Protein AF-A0A2G9P5A1-F1 (afdb_monomer_lite)

Structure (mmCIF, N/CA/C/O backbone):
data_AF-A0A2G9P5A1-F1
#
_entry.id   AF-A0A2G9P5A1-F1
#
loop_
_atom_site.group_PDB
_atom_site.id
_atom_site.type_symbol
_atom_site.label_atom_id
_atom_site.label_alt_id
_atom_site.label_comp_id
_atom_site.label_asym_id
_atom_site.label_entity_id
_atom_site.label_seq_id
_atom_site.pdbx_PDB_ins_code
_atom_site.Cartn_x
_atom_site.Cartn_y
_atom_site.Cartn_z
_atom_site.occupancy
_atom_site.B_iso_or_equiv
_atom_site.auth_seq_id
_atom_site.auth_comp_id
_atom_site.auth_asym_id
_atom_site.auth_atom_id
_atom_site.pdbx_PDB_model_num
ATOM 1 N N . MET A 1 1 ? -18.202 -6.412 -14.713 1.00 54.56 1 MET A N 1
ATOM 2 C CA . MET A 1 1 ? -17.548 -5.647 -15.801 1.00 54.56 1 MET A CA 1
ATOM 3 C C . MET A 1 1 ? -17.941 -4.162 -15.849 1.00 54.56 1 MET A C 1
ATOM 5 O O . MET A 1 1 ? -17.497 -3.482 -16.756 1.00 54.56 1 MET A O 1
ATOM 9 N N . GLN A 1 2 ? -18.690 -3.626 -14.871 1.00 69.69 2 GLN A N 1
ATOM 10 C CA . GLN A 1 2 ? -19.107 -2.212 -14.861 1.00 69.69 2 GLN A CA 1
ATOM 11 C C . GLN A 1 2 ? -18.049 -1.260 -14.257 1.00 69.69 2 GLN A C 1
ATOM 13 O O . GLN A 1 2 ? -17.959 -0.103 -14.643 1.00 69.69 2 GLN A O 1
ATOM 18 N N . ILE A 1 3 ? -17.197 -1.748 -13.346 1.00 73.81 3 ILE A N 1
ATOM 19 C CA . ILE A 1 3 ? -16.161 -0.932 -12.681 1.00 73.81 3 ILE A CA 1
ATOM 20 C C . ILE A 1 3 ? -15.109 -0.431 -13.683 1.00 73.81 3 ILE A C 1
ATOM 22 O O . ILE A 1 3 ? -14.813 0.760 -13.722 1.00 73.81 3 ILE A O 1
ATOM 26 N N . THR A 1 4 ? -14.577 -1.332 -14.513 1.00 76.12 4 THR A N 1
ATOM 27 C CA . THR A 1 4 ? -13.507 -1.049 -15.487 1.00 76.12 4 THR A CA 1
ATOM 28 C C . THR A 1 4 ? -13.993 -0.302 -16.727 1.00 76.12 4 THR A C 1
ATOM 30 O O . THR A 1 4 ? -13.178 0.230 -17.466 1.00 76.12 4 THR A O 1
ATOM 33 N N . SER A 1 5 ? -15.305 -0.272 -16.979 1.00 73.12 5 SER A N 1
ATOM 34 C CA . SER A 1 5 ? -15.892 0.573 -18.026 1.00 73.12 5 SER A CA 1
ATOM 35 C C . SER A 1 5 ? -16.139 2.006 -17.551 1.00 73.12 5 SER A C 1
ATOM 37 O O . SER A 1 5 ? -16.222 2.904 -18.378 1.00 73.12 5 SER A O 1
ATOM 39 N N . LEU A 1 6 ? -16.288 2.212 -16.237 1.00 74.12 6 LEU A N 1
ATOM 40 C CA . LEU A 1 6 ? -16.550 3.521 -15.632 1.00 74.12 6 LEU A CA 1
ATOM 41 C C . LEU A 1 6 ? -15.270 4.257 -15.225 1.00 74.12 6 LEU A C 1
ATOM 43 O O . LEU A 1 6 ? -15.263 5.481 -15.210 1.00 74.12 6 LEU A O 1
ATOM 47 N N . HIS A 1 7 ? -14.200 3.525 -14.906 1.00 78.00 7 HIS A N 1
ATOM 48 C CA . HIS A 1 7 ? -12.949 4.102 -14.420 1.00 78.00 7 HIS A CA 1
ATOM 49 C C . HIS A 1 7 ? -11.766 3.565 -15.221 1.00 78.00 7 HIS A C 1
ATOM 51 O O . HIS A 1 7 ? -11.616 2.352 -15.394 1.00 78.00 7 HIS A O 1
ATOM 57 N N . SER A 1 8 ? -10.885 4.467 -15.657 1.00 87.81 8 SER A N 1
ATOM 58 C CA . SER A 1 8 ? -9.611 4.094 -16.273 1.00 87.81 8 SER A CA 1
ATOM 59 C C . SER A 1 8 ? -8.616 3.691 -15.181 1.00 87.81 8 SER A C 1
ATOM 61 O O . SER A 1 8 ? -7.937 4.550 -14.614 1.00 87.81 8 SER A O 1
ATOM 63 N N . LEU A 1 9 ? -8.559 2.390 -14.880 1.00 93.19 9 LEU A N 1
ATOM 64 C CA . LEU A 1 9 ? -7.693 1.801 -13.855 1.00 93.19 9 LEU A CA 1
ATOM 65 C C . LEU A 1 9 ? -6.502 1.067 -14.480 1.00 93.19 9 LEU A C 1
ATOM 67 O O . LEU A 1 9 ? -6.679 0.268 -15.399 1.00 93.19 9 LEU A O 1
ATOM 71 N N . ASN A 1 10 ? -5.319 1.252 -13.897 1.00 94.06 10 ASN A N 1
ATOM 72 C CA . ASN A 1 10 ? -4.123 0.470 -14.197 1.00 94.06 10 ASN A CA 1
ATOM 73 C C . ASN A 1 10 ? -3.794 -0.411 -12.994 1.00 94.06 10 ASN A C 1
ATOM 75 O O . ASN A 1 10 ? -3.631 0.107 -11.890 1.00 94.06 10 ASN A O 1
ATOM 79 N N . ALA A 1 11 ? -3.660 -1.720 -13.211 1.00 95.94 11 ALA A N 1
ATOM 80 C CA . ALA A 1 11 ? -3.224 -2.674 -12.197 1.00 95.94 11 ALA A CA 1
ATOM 81 C C . ALA A 1 11 ? -1.887 -3.303 -12.605 1.00 95.94 11 ALA A C 1
ATOM 83 O O . ALA A 1 11 ? -1.720 -3.731 -13.746 1.00 95.94 11 ALA A O 1
ATOM 84 N N . PHE A 1 12 ? -0.940 -3.370 -11.674 1.00 96.88 12 PHE A N 1
ATOM 85 C CA . PHE A 1 12 ? 0.414 -3.868 -11.923 1.00 96.88 12 PHE A CA 1
ATOM 86 C C . PHE A 1 12 ? 0.991 -4.544 -10.679 1.00 96.88 12 PHE A C 1
ATOM 88 O O . PHE A 1 12 ? 0.545 -4.308 -9.555 1.00 96.88 12 PHE A O 1
ATOM 95 N N . LEU A 1 13 ? 1.979 -5.416 -10.870 1.00 97.44 13 LEU A N 1
ATOM 96 C CA . LEU A 1 13 ? 2.711 -6.029 -9.765 1.00 97.44 13 LEU A CA 1
ATOM 97 C C . LEU A 1 13 ? 3.856 -5.121 -9.328 1.00 97.44 13 LEU A C 1
ATOM 99 O O . LEU A 1 13 ? 4.595 -4.601 -10.159 1.00 97.44 13 LEU A O 1
ATOM 103 N N . LEU A 1 14 ? 4.028 -4.980 -8.017 1.00 97.94 14 LEU A N 1
ATOM 104 C CA . LEU A 1 14 ? 5.218 -4.375 -7.437 1.00 97.94 14 LEU A CA 1
ATOM 105 C C . LEU A 1 14 ? 6.262 -5.476 -7.173 1.00 97.94 14 LEU A C 1
ATOM 107 O O . LEU A 1 14 ? 5.906 -6.511 -6.596 1.00 97.94 14 LEU A O 1
ATOM 111 N N . PRO A 1 15 ? 7.545 -5.270 -7.526 1.00 97.19 15 PRO A N 1
ATOM 112 C CA . PRO A 1 15 ? 8.633 -6.237 -7.348 1.00 97.19 15 PRO A CA 1
ATOM 113 C C . PRO A 1 15 ? 9.098 -6.357 -5.881 1.00 97.19 15 PRO A C 1
ATOM 115 O O . PRO A 1 15 ? 10.289 -6.377 -5.580 1.00 97.19 15 PRO A O 1
ATOM 118 N N . ILE A 1 16 ? 8.154 -6.448 -4.942 1.00 97.88 16 ILE A N 1
ATOM 119 C CA . ILE A 1 16 ? 8.389 -6.565 -3.499 1.00 97.88 16 ILE A CA 1
ATOM 120 C C . ILE A 1 16 ? 7.542 -7.686 -2.899 1.00 97.88 16 ILE A C 1
ATOM 122 O O . ILE A 1 16 ? 6.474 -8.030 -3.407 1.00 97.88 16 ILE A O 1
ATOM 126 N N . LYS A 1 17 ? 8.016 -8.247 -1.782 1.00 97.88 17 LYS A N 1
ATOM 127 C CA . LYS A 1 17 ? 7.294 -9.269 -1.019 1.00 97.88 17 LYS A CA 1
ATOM 128 C C . LYS A 1 17 ? 6.625 -8.666 0.205 1.00 97.88 17 LYS A C 1
ATOM 130 O O . LYS A 1 17 ? 7.202 -7.832 0.897 1.00 97.88 17 LYS A O 1
ATOM 135 N N . THR A 1 18 ? 5.435 -9.158 0.517 1.00 98.12 18 THR A N 1
ATOM 136 C CA . THR A 1 18 ? 4.728 -8.855 1.759 1.00 98.12 18 THR A CA 1
ATOM 137 C C . THR A 1 18 ? 4.175 -10.127 2.381 1.00 98.12 18 THR A C 1
ATOM 139 O O . THR A 1 18 ? 3.816 -11.079 1.681 1.00 98.12 18 THR A O 1
ATOM 142 N N . VAL A 1 19 ? 4.096 -10.138 3.709 1.00 97.06 19 VAL A N 1
ATOM 143 C CA . VAL A 1 19 ? 3.477 -11.241 4.438 1.00 97.06 19 VAL A CA 1
ATOM 144 C C . VAL A 1 19 ? 1.957 -11.210 4.265 1.00 97.06 19 VAL A C 1
ATOM 146 O O . VAL A 1 19 ? 1.316 -10.156 4.378 1.00 97.06 19 VAL A O 1
ATOM 149 N N . GLY A 1 20 ? 1.393 -12.384 4.009 1.00 94.00 20 GLY A N 1
ATOM 150 C CA . GLY A 1 20 ? -0.034 -12.676 4.000 1.00 94.00 20 GLY A CA 1
ATOM 151 C C . GLY A 1 20 ? -0.309 -13.965 4.769 1.00 94.00 20 GLY A C 1
ATOM 152 O O . GLY A 1 20 ? 0.606 -14.738 5.057 1.00 94.00 20 GLY A O 1
ATOM 153 N N . VAL A 1 21 ? -1.572 -14.176 5.123 1.00 92.06 21 VAL A N 1
ATOM 154 C CA . VAL A 1 21 ? -2.054 -15.421 5.728 1.00 92.06 21 VAL A CA 1
ATOM 155 C C . VAL A 1 21 ? -3.142 -15.960 4.810 1.00 92.06 21 VAL A C 1
ATOM 157 O O . VAL A 1 21 ? -4.101 -15.248 4.516 1.00 92.06 21 VAL A O 1
ATOM 160 N N . GLN A 1 22 ? -2.956 -17.178 4.309 1.00 84.81 22 GLN A N 1
ATOM 161 C CA . GLN A 1 22 ? -3.916 -17.877 3.454 1.00 84.81 22 GLN A CA 1
ATOM 162 C C . GLN A 1 22 ? -4.157 -19.261 4.061 1.00 84.81 22 GLN A C 1
ATOM 164 O O . GLN A 1 22 ? -3.252 -20.095 4.083 1.00 84.81 22 GLN A O 1
ATOM 169 N N . GLY A 1 23 ? -5.361 -19.482 4.596 1.00 88.94 23 GLY A N 1
ATOM 170 C CA . GLY A 1 23 ? -5.622 -20.624 5.475 1.00 88.94 23 GLY A CA 1
ATOM 171 C C . GLY A 1 23 ? -4.763 -20.535 6.738 1.00 88.94 23 GLY A C 1
ATOM 172 O O . GLY A 1 23 ? -4.658 -19.466 7.335 1.00 88.94 23 GLY A O 1
ATOM 173 N N . ASP A 1 24 ? -4.095 -21.631 7.088 1.00 89.00 24 ASP A N 1
ATOM 174 C CA . ASP A 1 24 ? -3.310 -21.735 8.328 1.00 89.00 24 ASP A CA 1
ATOM 175 C C . ASP A 1 24 ? -1.838 -21.316 8.161 1.00 89.00 24 ASP A C 1
ATOM 177 O O . ASP A 1 24 ? -1.077 -21.252 9.129 1.00 89.00 24 ASP A O 1
ATOM 181 N N . CYS A 1 25 ? -1.411 -21.017 6.931 1.00 90.69 25 CYS A N 1
ATOM 182 C CA . CYS A 1 25 ? -0.010 -20.773 6.608 1.00 90.69 25 CYS A CA 1
ATOM 183 C C . CYS A 1 25 ? 0.282 -19.291 6.359 1.00 90.69 25 CYS A C 1
ATOM 185 O O . CYS A 1 25 ? -0.446 -18.580 5.658 1.00 90.69 25 CYS A O 1
ATOM 187 N N . ARG A 1 26 ? 1.433 -18.837 6.871 1.00 94.31 26 ARG A N 1
ATOM 188 C CA . ARG A 1 26 ? 2.039 -17.563 6.466 1.00 94.31 26 ARG A CA 1
ATOM 189 C C . ARG A 1 26 ? 2.705 -17.723 5.102 1.00 94.31 26 ARG A C 1
ATOM 191 O O . ARG A 1 26 ? 3.458 -18.668 4.888 1.00 94.31 26 ARG A O 1
ATOM 198 N N . SER A 1 27 ? 2.485 -16.764 4.210 1.00 95.31 27 SER A N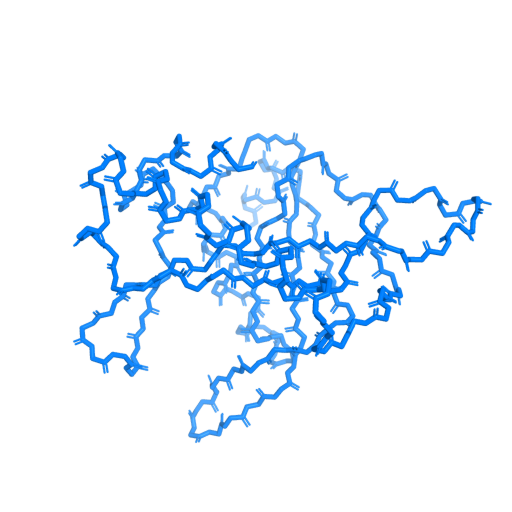 1
ATOM 199 C CA . SER A 1 27 ? 3.119 -16.698 2.892 1.00 95.31 27 SER A CA 1
ATOM 200 C C . SER A 1 27 ? 3.812 -15.349 2.685 1.00 95.31 27 SER A C 1
ATOM 202 O O . SER A 1 27 ? 3.396 -14.333 3.241 1.00 95.31 27 SER A O 1
ATOM 204 N N . TYR A 1 28 ? 4.860 -15.321 1.858 1.00 96.94 28 TYR A N 1
ATOM 205 C CA . TYR A 1 28 ? 5.523 -14.090 1.413 1.00 96.94 28 TYR A CA 1
ATOM 206 C C . TYR A 1 28 ? 5.412 -13.981 -0.103 1.00 96.94 28 TYR A C 1
ATOM 208 O O . TYR A 1 28 ? 6.124 -14.674 -0.830 1.00 96.94 28 TYR A O 1
ATOM 216 N N . SER A 1 29 ? 4.521 -13.109 -0.562 1.00 97.19 29 SER A N 1
ATOM 217 C CA . SER A 1 29 ? 4.126 -13.008 -1.967 1.00 97.19 29 SER A CA 1
ATOM 218 C C . SER A 1 29 ? 3.957 -11.555 -2.407 1.00 97.19 29 SER A C 1
ATOM 220 O O . SER A 1 29 ? 4.238 -10.636 -1.632 1.00 97.19 29 SER A O 1
ATOM 222 N N . TYR A 1 30 ? 3.552 -11.343 -3.657 1.00 97.81 30 TYR A N 1
ATOM 223 C CA . TYR A 1 30 ? 3.578 -10.030 -4.298 1.00 97.81 30 TYR A CA 1
ATOM 224 C C . TYR A 1 30 ? 2.534 -9.048 -3.753 1.00 97.81 30 TYR A C 1
ATOM 226 O O . TYR A 1 30 ? 1.539 -9.426 -3.124 1.00 97.81 30 TYR A O 1
ATOM 234 N N . VAL A 1 31 ? 2.766 -7.769 -4.050 1.00 98.31 31 VAL A N 1
ATOM 235 C CA . VAL A 1 31 ? 1.799 -6.677 -3.893 1.00 98.31 31 VAL A CA 1
ATOM 236 C C . VAL A 1 31 ? 1.317 -6.251 -5.278 1.00 98.31 31 VAL A C 1
ATOM 238 O O . VAL A 1 31 ? 2.130 -6.068 -6.181 1.00 98.31 31 VAL A O 1
ATOM 241 N N . CYS A 1 32 ? 0.011 -6.069 -5.447 1.00 98.25 32 CYS A N 1
ATOM 242 C CA . CYS A 1 32 ? -0.566 -5.438 -6.630 1.00 98.25 32 CYS A CA 1
ATOM 243 C C . CYS A 1 32 ? -0.833 -3.956 -6.348 1.00 98.25 32 CYS A C 1
ATOM 245 O O . CYS A 1 32 ? -1.501 -3.627 -5.369 1.00 98.25 32 CYS A O 1
ATOM 247 N N . GLY A 1 33 ? -0.298 -3.070 -7.182 1.00 98.00 33 GLY A N 1
ATOM 248 C CA . GLY A 1 33 ? -0.635 -1.652 -7.191 1.00 98.00 33 GLY A CA 1
ATOM 249 C C . GLY A 1 33 ? -1.782 -1.379 -8.158 1.00 98.00 33 GLY A C 1
ATOM 250 O O . GLY A 1 33 ? -1.821 -1.954 -9.247 1.00 98.00 33 GLY A O 1
ATOM 251 N N . ILE A 1 34 ? -2.701 -0.503 -7.760 1.00 97.75 34 ILE A N 1
ATOM 252 C CA . ILE A 1 34 ? -3.754 0.048 -8.613 1.00 97.75 34 ILE A CA 1
ATOM 253 C C . ILE A 1 34 ? -3.601 1.566 -8.637 1.00 97.75 34 ILE A C 1
ATOM 255 O O . ILE A 1 34 ? -3.474 2.181 -7.584 1.00 97.75 34 ILE A O 1
ATOM 259 N N . SER A 1 35 ? -3.650 2.169 -9.820 1.00 96.81 35 SER A N 1
ATOM 260 C CA . SER A 1 35 ? -3.768 3.625 -9.994 1.00 96.81 35 SER A CA 1
ATOM 261 C C . SER A 1 35 ? -4.932 3.943 -10.925 1.00 96.81 35 SER A C 1
ATOM 263 O O . SER A 1 35 ? -5.359 3.083 -11.703 1.00 96.81 35 SER A O 1
ATOM 265 N N . SER A 1 36 ? -5.458 5.161 -10.849 1.00 94.88 36 SER A N 1
ATOM 266 C CA . SER A 1 36 ? -6.559 5.621 -11.694 1.00 94.88 36 SER A CA 1
ATOM 267 C C . SER A 1 36 ? -6.261 6.981 -12.307 1.00 94.88 36 SER A C 1
ATOM 269 O O . SER A 1 36 ? -5.463 7.755 -11.787 1.00 94.88 36 SER A O 1
ATOM 271 N N . LYS A 1 37 ? -6.892 7.263 -13.451 1.00 92.19 37 LYS A N 1
ATOM 272 C CA . LYS A 1 37 ? -6.848 8.596 -14.076 1.00 92.19 37 LYS A CA 1
ATOM 273 C C . LYS A 1 37 ? -7.732 9.601 -13.356 1.00 92.19 37 LYS A C 1
ATOM 275 O O . LYS A 1 37 ? -7.346 10.756 -13.210 1.00 92.19 37 LYS A O 1
ATOM 280 N N . ASP A 1 38 ? -8.898 9.139 -12.936 1.00 91.31 38 ASP A N 1
ATOM 281 C CA . ASP A 1 38 ? -9.906 9.940 -12.257 1.00 91.31 38 ASP A CA 1
ATOM 282 C C . ASP A 1 38 ? -9.837 9.704 -10.742 1.00 91.31 38 ASP A C 1
ATOM 284 O O . ASP A 1 38 ? -9.077 8.848 -10.270 1.00 91.31 38 ASP A O 1
ATOM 288 N N . ALA A 1 39 ? -10.638 10.455 -9.983 1.00 90.44 39 ALA A N 1
ATOM 289 C CA . ALA A 1 39 ? -10.725 10.305 -8.534 1.00 90.44 39 ALA A CA 1
ATOM 290 C C . ALA A 1 39 ? -11.044 8.846 -8.134 1.00 90.44 39 ALA A C 1
ATOM 292 O O . ALA A 1 39 ? -11.851 8.183 -8.799 1.00 90.44 39 ALA A O 1
ATOM 293 N N . PRO A 1 40 ? -10.418 8.326 -7.063 1.00 93.25 40 PRO A N 1
ATOM 294 C CA . PRO A 1 40 ? -10.600 6.942 -6.650 1.00 93.25 40 PRO A CA 1
ATOM 295 C C . PRO A 1 40 ? -12.036 6.675 -6.198 1.00 93.25 40 PRO A C 1
ATOM 297 O O . PRO A 1 40 ? -12.537 7.290 -5.263 1.00 93.25 40 PRO A O 1
ATOM 300 N N . ASN A 1 41 ? -12.685 5.682 -6.803 1.00 94.31 41 ASN A N 1
ATOM 301 C CA . ASN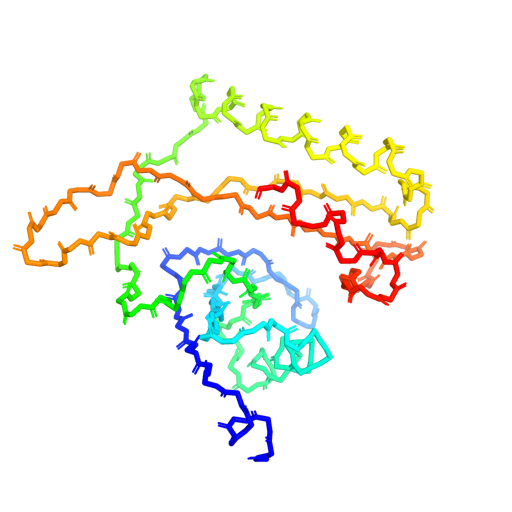 A 1 41 ? -13.906 5.113 -6.244 1.00 94.31 41 ASN A CA 1
ATOM 302 C C . ASN A 1 41 ? -13.534 4.051 -5.197 1.00 94.31 41 ASN A C 1
ATOM 304 O O . ASN A 1 41 ? -13.212 2.908 -5.538 1.00 94.31 41 ASN A O 1
ATOM 308 N N . TRP A 1 42 ? -13.556 4.436 -3.920 1.00 94.94 42 TRP A N 1
ATOM 309 C CA . TRP A 1 42 ? -13.084 3.598 -2.814 1.00 94.94 42 TRP A CA 1
ATOM 310 C C . TRP A 1 42 ? -13.833 2.272 -2.685 1.00 94.94 42 TRP A C 1
ATOM 312 O O . TRP A 1 42 ? -13.205 1.240 -2.458 1.00 94.94 42 TRP A O 1
ATOM 322 N N . GLU A 1 43 ? -15.147 2.249 -2.912 1.00 93.44 43 GLU A N 1
ATOM 323 C CA . GLU A 1 43 ? -15.937 1.013 -2.872 1.00 93.44 43 GLU A CA 1
ATOM 324 C C . GLU A 1 43 ? -15.479 0.012 -3.947 1.00 93.44 43 GLU A C 1
ATOM 326 O O . GLU A 1 43 ? -15.240 -1.167 -3.662 1.00 93.44 43 GLU A O 1
ATOM 331 N N . SER A 1 44 ? -15.263 0.496 -5.173 1.00 94.25 44 SER A N 1
ATOM 332 C CA . SER A 1 44 ? -14.742 -0.308 -6.281 1.00 94.25 44 SER A CA 1
ATOM 333 C C . SER A 1 44 ? -13.326 -0.811 -6.004 1.00 94.25 44 SER A C 1
ATOM 335 O O . SER A 1 44 ? -13.024 -1.978 -6.259 1.00 94.25 44 SER A O 1
ATOM 337 N N . LEU A 1 45 ? -12.454 0.036 -5.450 1.00 96.44 45 LEU A N 1
ATOM 338 C CA . LEU A 1 45 ? -11.090 -0.346 -5.078 1.00 96.44 45 LEU A CA 1
ATOM 339 C C . LEU A 1 45 ? -11.082 -1.402 -3.967 1.00 96.44 45 LEU A C 1
ATOM 341 O O . LEU A 1 45 ? -10.344 -2.381 -4.062 1.00 96.44 45 LEU A O 1
ATOM 345 N N . MET A 1 46 ? -11.948 -1.269 -2.960 1.00 96.06 46 MET A N 1
ATOM 346 C CA . MET A 1 46 ? -12.105 -2.258 -1.890 1.00 96.06 46 MET A CA 1
ATOM 347 C C . MET A 1 46 ? -12.658 -3.587 -2.414 1.00 96.06 46 MET A C 1
ATOM 349 O O . MET A 1 46 ? -12.247 -4.657 -1.955 1.00 96.06 46 MET A O 1
ATOM 353 N N . TYR A 1 47 ? -13.553 -3.551 -3.405 1.00 95.88 47 TYR A N 1
ATOM 354 C CA . TYR A 1 47 ? -14.000 -4.752 -4.106 1.00 95.88 47 TYR A CA 1
ATOM 355 C C . TYR A 1 47 ? -12.843 -5.433 -4.854 1.00 95.88 47 TYR A C 1
ATOM 357 O O . TYR A 1 47 ? -12.608 -6.630 -4.664 1.00 95.88 47 TYR A O 1
ATOM 365 N N . LEU A 1 48 ? -12.072 -4.677 -5.643 1.00 96.56 48 LEU A N 1
ATOM 366 C CA . LEU A 1 48 ? -10.906 -5.189 -6.373 1.00 96.56 48 LEU A CA 1
ATOM 367 C C . LEU A 1 48 ? -9.837 -5.751 -5.426 1.00 96.56 48 LEU A C 1
ATOM 369 O O . LEU A 1 48 ? -9.288 -6.821 -5.692 1.00 96.56 48 LEU A O 1
ATOM 373 N N . ALA A 1 49 ? -9.608 -5.098 -4.285 1.00 97.00 49 ALA A N 1
ATOM 374 C CA . ALA A 1 49 ? -8.667 -5.542 -3.261 1.00 97.00 49 ALA A CA 1
ATOM 375 C C . ALA A 1 49 ? -9.026 -6.908 -2.656 1.00 97.00 49 ALA A C 1
ATOM 377 O O . ALA A 1 49 ? -8.139 -7.640 -2.220 1.00 97.00 49 ALA A O 1
ATOM 378 N N . ARG A 1 50 ? -10.314 -7.279 -2.658 1.00 96.00 50 ARG A N 1
ATOM 379 C CA . ARG A 1 50 ? -10.782 -8.614 -2.251 1.00 96.00 50 ARG A CA 1
ATOM 380 C C . ARG A 1 50 ? -10.786 -9.603 -3.412 1.00 96.00 50 ARG A C 1
ATOM 382 O O . ARG A 1 50 ? -10.543 -10.785 -3.189 1.00 96.00 50 ARG A O 1
ATOM 389 N N . LEU A 1 51 ? -11.093 -9.149 -4.626 1.00 96.75 51 LEU A N 1
ATOM 390 C CA . LEU A 1 51 ? -11.203 -10.008 -5.805 1.00 96.75 51 LEU A CA 1
ATOM 391 C C . LEU A 1 51 ? -9.834 -10.512 -6.282 1.00 96.75 51 LEU A C 1
ATOM 393 O O . LEU A 1 51 ? -9.679 -11.707 -6.516 1.00 96.75 51 LEU A O 1
ATOM 397 N N . ILE A 1 52 ? -8.840 -9.626 -6.392 1.00 96.62 52 ILE A N 1
ATOM 398 C CA . ILE A 1 52 ? -7.527 -9.957 -6.965 1.00 96.62 52 ILE A CA 1
ATOM 399 C C . ILE A 1 52 ? -6.832 -11.091 -6.190 1.00 96.62 52 ILE A C 1
ATOM 401 O O . ILE A 1 52 ? -6.472 -12.075 -6.832 1.00 96.62 52 ILE A O 1
ATOM 405 N N . PRO A 1 53 ? -6.701 -11.061 -4.846 1.00 95.88 53 PRO A N 1
ATOM 406 C CA . PRO A 1 53 ? -6.078 -12.166 -4.109 1.00 95.88 53 PRO A CA 1
ATOM 407 C C . PRO A 1 53 ? -6.850 -13.493 -4.187 1.00 95.88 53 PRO A C 1
ATOM 409 O O . PRO A 1 53 ? -6.247 -14.552 -4.040 1.00 95.88 53 PRO A O 1
ATOM 412 N N . ARG A 1 54 ? -8.172 -13.459 -4.434 1.00 94.38 54 ARG A N 1
ATOM 413 C CA . ARG A 1 54 ? -8.985 -14.675 -4.647 1.00 94.38 54 ARG A CA 1
ATOM 414 C C . ARG A 1 54 ? -8.740 -15.310 -6.012 1.00 94.38 54 ARG A C 1
ATOM 416 O O . ARG A 1 54 ? -8.883 -16.515 -6.148 1.00 94.38 54 ARG A O 1
ATOM 423 N N . MET A 1 55 ? -8.423 -14.505 -7.024 1.00 95.88 55 MET A N 1
ATOM 424 C CA . MET A 1 55 ? -8.101 -14.998 -8.368 1.00 95.88 55 MET A CA 1
ATOM 425 C C . MET A 1 55 ? -6.622 -15.379 -8.488 1.00 95.88 55 MET A C 1
ATOM 427 O O . MET A 1 55 ? -6.276 -16.351 -9.153 1.00 95.88 55 MET A O 1
ATOM 431 N N . CYS A 1 56 ? -5.754 -14.617 -7.825 1.00 95.50 56 CYS A N 1
ATOM 432 C CA . CYS A 1 56 ? -4.306 -14.706 -7.921 1.00 95.50 56 CYS A CA 1
ATOM 433 C C . CYS A 1 56 ? -3.719 -14.952 -6.528 1.00 95.50 56 CYS A C 1
ATOM 435 O O . CYS A 1 56 ? -3.344 -14.016 -5.822 1.00 95.50 56 CYS A O 1
ATOM 437 N N . HIS A 1 57 ? -3.604 -16.221 -6.130 1.00 93.69 57 HIS A N 1
ATOM 438 C CA . HIS A 1 57 ? -3.112 -16.590 -4.793 1.00 93.69 57 HIS A CA 1
ATOM 439 C C . HIS A 1 57 ? -1.643 -16.182 -4.551 1.00 93.69 57 HIS A C 1
ATOM 441 O O . HIS A 1 57 ? -1.187 -16.141 -3.411 1.00 93.69 57 HIS A O 1
ATOM 447 N N . ASN A 1 58 ? -0.901 -15.832 -5.608 1.00 95.75 58 ASN A N 1
ATOM 448 C CA . ASN A 1 58 ? 0.441 -15.252 -5.536 1.00 95.75 58 ASN A CA 1
ATOM 449 C C . ASN A 1 58 ? 0.453 -13.738 -5.219 1.00 95.75 58 ASN A C 1
ATOM 451 O O . ASN A 1 58 ? 1.521 -13.127 -5.224 1.00 95.75 58 ASN A O 1
ATOM 455 N N . ILE A 1 59 ? -0.696 -13.123 -4.935 1.00 97.69 59 ILE A N 1
ATOM 456 C CA . ILE A 1 59 ? -0.808 -11.719 -4.529 1.00 97.69 59 ILE A CA 1
ATOM 457 C C . ILE A 1 59 ? -1.367 -11.665 -3.108 1.00 97.69 59 ILE A C 1
ATOM 459 O O . ILE A 1 59 ? -2.501 -12.057 -2.851 1.00 97.69 59 ILE A O 1
ATOM 463 N N . ASN A 1 60 ? -0.569 -11.140 -2.179 1.00 97.81 60 ASN A N 1
ATOM 464 C CA . ASN A 1 60 ? -0.941 -11.060 -0.766 1.00 97.81 60 ASN A CA 1
ATOM 465 C C . ASN A 1 60 ? -1.651 -9.752 -0.410 1.00 97.81 60 ASN A C 1
ATOM 467 O O . ASN A 1 60 ? -2.422 -9.711 0.549 1.00 97.81 60 ASN A O 1
ATOM 471 N N . ARG A 1 61 ? -1.364 -8.664 -1.131 1.00 98.00 61 ARG A N 1
ATOM 472 C CA . ARG A 1 61 ? -1.953 -7.343 -0.875 1.00 98.00 61 ARG A CA 1
ATOM 473 C C . ARG A 1 61 ? -2.245 -6.613 -2.169 1.00 98.00 61 ARG A C 1
ATOM 475 O O . ARG A 1 61 ? -1.520 -6.760 -3.148 1.00 98.00 61 ARG A O 1
ATOM 482 N N . VAL A 1 62 ? -3.269 -5.776 -2.111 1.00 98.38 62 VAL A N 1
ATOM 483 C CA . VAL A 1 62 ? -3.591 -4.785 -3.132 1.00 98.38 62 VAL A CA 1
ATOM 484 C C . VAL A 1 62 ? -3.495 -3.414 -2.474 1.00 98.38 62 VAL A C 1
ATOM 486 O O . VAL A 1 62 ? -3.990 -3.243 -1.360 1.00 98.38 62 VAL A O 1
ATOM 489 N N . VAL A 1 63 ? -2.826 -2.469 -3.126 1.00 98.19 63 VAL A N 1
ATOM 490 C CA . VAL A 1 63 ? -2.673 -1.087 -2.659 1.00 98.19 63 VAL A CA 1
ATOM 491 C C . VAL A 1 63 ? -3.146 -0.128 -3.741 1.00 98.19 63 VAL A C 1
ATOM 493 O O . VAL A 1 63 ? -2.949 -0.386 -4.928 1.00 98.19 63 VAL A O 1
ATOM 496 N N . TYR A 1 64 ? -3.754 0.980 -3.330 1.00 97.75 64 TYR A N 1
ATOM 497 C CA . TYR A 1 64 ? -4.004 2.103 -4.223 1.00 97.75 64 TYR A CA 1
ATOM 498 C C . TYR A 1 64 ? -2.802 3.053 -4.189 1.00 97.75 64 TYR A C 1
ATOM 500 O O . TYR A 1 64 ? -2.301 3.377 -3.112 1.00 97.75 64 TYR A O 1
ATOM 508 N N . VAL A 1 65 ? -2.317 3.453 -5.362 1.00 97.19 65 VAL A N 1
ATOM 509 C CA . VAL A 1 65 ? -1.200 4.384 -5.535 1.00 97.19 65 VAL A CA 1
ATOM 510 C C . VAL A 1 65 ? -1.788 5.756 -5.843 1.00 97.19 65 VAL A C 1
ATOM 512 O O . VAL A 1 65 ? -2.385 5.948 -6.900 1.00 97.19 65 VAL A O 1
ATOM 515 N N . PHE A 1 66 ? -1.646 6.686 -4.899 1.00 95.12 66 PHE A N 1
ATOM 516 C CA . PHE A 1 66 ? -2.082 8.070 -5.069 1.00 95.12 66 PHE A CA 1
ATOM 517 C C . PHE A 1 66 ? -1.228 8.802 -6.109 1.00 95.12 66 PHE A C 1
ATOM 519 O O . PHE A 1 66 ? -0.040 8.519 -6.257 1.00 95.12 66 PHE A O 1
ATOM 526 N N . GLY A 1 67 ? -1.841 9.776 -6.785 1.00 92.94 67 GLY A N 1
ATOM 527 C CA . GLY A 1 67 ? -1.203 10.582 -7.823 1.00 92.94 67 GLY A CA 1
ATOM 528 C C . GLY A 1 67 ? -1.699 10.249 -9.235 1.00 92.94 67 GLY A C 1
ATOM 529 O O . GLY A 1 67 ? -2.757 9.635 -9.393 1.00 92.94 67 GLY A O 1
ATOM 530 N N . PRO A 1 68 ? -0.971 10.698 -10.273 1.00 92.94 68 PRO A N 1
ATOM 531 C CA . PRO A 1 68 ? -1.291 10.396 -11.665 1.00 92.94 68 PRO A CA 1
ATOM 532 C C . PRO A 1 68 ? -1.277 8.885 -11.964 1.00 92.94 68 PRO A C 1
ATOM 534 O O . PRO A 1 68 ? -0.632 8.116 -11.250 1.00 92.94 68 PRO A O 1
ATOM 537 N N . PRO A 1 69 ? -1.913 8.441 -13.066 1.00 94.19 69 PRO A N 1
ATOM 538 C CA . PRO A 1 69 ? -1.815 7.059 -13.521 1.00 94.19 69 PRO A CA 1
ATOM 539 C C . PRO A 1 69 ? -0.370 6.607 -13.674 1.00 94.19 69 PRO A C 1
ATOM 541 O O . PRO A 1 69 ? 0.393 7.197 -14.445 1.00 94.19 69 PRO A O 1
ATOM 544 N N . VAL A 1 70 ? -0.030 5.496 -13.026 1.00 94.50 70 VAL A N 1
ATOM 545 C CA . VAL A 1 70 ? 1.252 4.832 -13.242 1.00 94.50 70 VAL A CA 1
ATOM 546 C C . VAL A 1 70 ? 1.210 4.209 -14.633 1.00 94.50 70 VAL A C 1
ATOM 548 O O . VAL A 1 70 ? 0.495 3.232 -14.876 1.00 94.50 70 VAL A O 1
ATOM 551 N N . LYS A 1 71 ? 1.931 4.827 -15.571 1.00 89.56 71 LYS A N 1
ATOM 552 C CA . LYS A 1 71 ? 2.030 4.364 -16.963 1.00 89.56 71 LYS A CA 1
ATOM 553 C C . LYS A 1 71 ? 2.968 3.170 -17.084 1.00 89.56 71 LYS A C 1
ATOM 555 O O . LYS A 1 71 ? 2.622 2.187 -17.724 1.00 89.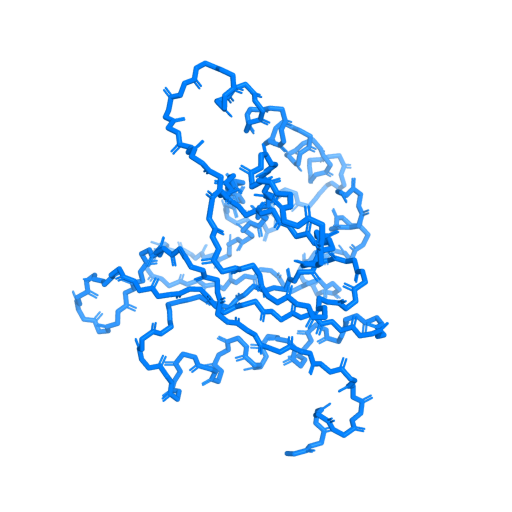56 71 LYS A O 1
ATOM 560 N N . GLU A 1 72 ? 4.117 3.266 -16.424 1.00 90.69 72 GLU A N 1
ATOM 561 C CA . GLU A 1 72 ? 5.172 2.258 -16.436 1.00 90.69 72 GLU A CA 1
ATOM 562 C C . GLU A 1 72 ? 5.388 1.757 -15.010 1.00 90.69 72 GLU A C 1
ATOM 564 O O . GLU A 1 72 ? 5.789 2.510 -14.118 1.00 90.69 72 GLU A O 1
ATOM 569 N N . ALA A 1 73 ? 5.079 0.483 -14.774 1.00 90.56 73 ALA A N 1
ATOM 570 C CA . ALA A 1 73 ? 5.267 -0.123 -13.464 1.00 90.56 73 ALA A CA 1
ATOM 571 C C . ALA A 1 73 ? 6.771 -0.281 -13.168 1.00 90.56 73 ALA A C 1
ATOM 573 O O . ALA A 1 73 ? 7.500 -0.786 -14.025 1.00 90.56 73 ALA A O 1
ATOM 574 N N . PRO A 1 74 ? 7.260 0.088 -11.969 1.00 90.50 74 PRO A N 1
ATOM 575 C CA . PRO A 1 74 ? 8.669 -0.097 -11.642 1.00 90.50 74 PRO A CA 1
ATOM 576 C C . PRO A 1 74 ? 9.048 -1.583 -11.654 1.00 90.50 74 PRO A C 1
ATOM 578 O O . PRO A 1 74 ? 8.388 -2.403 -11.014 1.00 90.50 74 PRO A O 1
ATOM 581 N N . THR A 1 75 ? 10.131 -1.925 -12.350 1.00 93.81 75 THR A N 1
ATOM 582 C CA . THR A 1 75 ? 10.631 -3.308 -12.473 1.00 93.81 75 THR A CA 1
ATOM 583 C C . THR A 1 75 ? 11.859 -3.593 -11.609 1.00 93.81 75 THR A C 1
ATOM 585 O O . THR A 1 75 ? 12.280 -4.740 -11.486 1.00 93.81 75 THR A O 1
ATOM 588 N N . ASP A 1 76 ? 12.446 -2.560 -11.017 1.00 95.62 76 ASP A N 1
ATOM 589 C CA . ASP A 1 76 ? 13.566 -2.598 -10.084 1.00 95.62 76 ASP A CA 1
ATOM 590 C C . ASP A 1 76 ? 13.171 -1.963 -8.741 1.00 95.62 76 ASP A C 1
ATOM 592 O O . ASP A 1 76 ? 12.077 -1.419 -8.567 1.00 95.62 76 ASP A O 1
ATOM 596 N N . VAL A 1 77 ? 14.066 -2.077 -7.763 1.00 97.94 77 VAL A N 1
ATOM 597 C CA . VAL A 1 77 ? 13.862 -1.568 -6.405 1.00 97.94 77 VAL A CA 1
ATOM 598 C C . VAL A 1 77 ? 15.042 -0.709 -5.982 1.00 97.94 77 VAL A C 1
ATOM 600 O O . VAL A 1 77 ? 16.189 -0.987 -6.329 1.00 97.94 77 VAL A O 1
ATOM 603 N N . THR A 1 78 ? 14.775 0.302 -5.164 1.00 98.38 78 THR A N 1
ATOM 604 C CA . THR A 1 78 ? 15.817 1.076 -4.488 1.00 98.38 78 THR A CA 1
ATOM 605 C C . THR A 1 78 ? 16.437 0.221 -3.383 1.00 98.38 78 THR A C 1
ATOM 607 O O . THR A 1 78 ? 15.715 -0.160 -2.454 1.00 98.38 78 THR A O 1
ATOM 610 N N . PRO A 1 79 ? 17.758 -0.049 -3.389 1.00 98.25 79 PRO A N 1
ATOM 611 C CA . PRO A 1 79 ? 18.412 -0.763 -2.297 1.00 98.25 79 PRO A CA 1
ATOM 612 C C . PRO A 1 79 ? 18.085 -0.117 -0.947 1.00 98.25 79 PRO A C 1
ATOM 614 O O . PRO A 1 79 ? 18.355 1.061 -0.699 1.00 98.25 79 PRO A O 1
ATOM 617 N N . THR A 1 80 ? 17.417 -0.875 -0.083 1.00 98.31 80 THR A N 1
ATOM 618 C CA . THR A 1 80 ? 16.850 -0.353 1.160 1.00 98.31 80 THR A CA 1
ATOM 619 C C . THR A 1 80 ? 17.085 -1.353 2.273 1.00 98.31 80 THR A C 1
ATOM 621 O O . THR A 1 80 ? 16.580 -2.470 2.239 1.00 98.31 80 THR A O 1
ATOM 624 N N . PHE A 1 81 ? 17.858 -0.920 3.263 1.00 98.50 81 PHE A N 1
ATOM 625 C CA . PHE A 1 81 ? 18.196 -1.674 4.463 1.00 98.50 81 PHE A CA 1
ATOM 626 C C . PHE A 1 81 ? 17.858 -0.830 5.692 1.00 98.50 81 PHE A C 1
ATOM 628 O O . PHE A 1 81 ? 17.552 0.357 5.569 1.00 98.50 81 PHE A O 1
ATOM 635 N N . LEU A 1 82 ? 17.945 -1.427 6.879 1.00 98.44 82 LEU A N 1
ATOM 636 C CA . LEU A 1 82 ? 17.697 -0.751 8.156 1.00 98.44 82 LEU A CA 1
ATOM 637 C C . LEU A 1 82 ? 18.875 0.159 8.544 1.00 98.44 82 LEU A C 1
ATOM 639 O O . LEU A 1 82 ? 19.552 -0.058 9.545 1.00 98.44 82 LEU A O 1
ATOM 643 N N . THR A 1 83 ? 19.145 1.167 7.718 1.00 98.56 83 THR A N 1
ATOM 644 C CA . THR A 1 83 ? 20.142 2.205 7.987 1.00 98.56 83 THR A CA 1
ATOM 645 C C . THR A 1 83 ? 19.494 3.390 8.693 1.00 98.56 83 THR A C 1
ATOM 647 O O . THR A 1 83 ? 18.289 3.620 8.586 1.00 98.56 83 THR A O 1
ATOM 650 N N . THR A 1 84 ? 20.299 4.181 9.399 1.00 98.38 84 THR A N 1
ATOM 651 C CA . THR A 1 84 ? 19.824 5.352 10.154 1.00 98.38 84 THR A CA 1
ATOM 652 C C . THR A 1 84 ? 19.042 6.336 9.286 1.00 98.38 84 THR A C 1
ATOM 654 O O . THR A 1 84 ? 17.991 6.805 9.711 1.00 98.38 84 THR A O 1
ATOM 657 N N . GLY A 1 85 ? 19.495 6.595 8.055 1.00 98.31 85 GLY A N 1
ATOM 658 C CA . GLY A 1 85 ? 18.793 7.467 7.110 1.00 98.31 85 GLY A CA 1
ATOM 659 C C . GLY A 1 85 ? 17.412 6.934 6.720 1.00 98.31 85 GLY A C 1
ATOM 660 O O . GLY A 1 85 ? 16.430 7.662 6.814 1.00 98.31 85 GLY A O 1
ATOM 661 N N . VAL A 1 86 ? 17.317 5.647 6.363 1.00 98.56 86 VAL A N 1
ATOM 662 C CA . VAL A 1 86 ? 16.044 4.998 5.994 1.00 98.56 86 VAL A CA 1
ATOM 663 C C . VAL A 1 86 ? 15.063 5.004 7.168 1.00 98.56 86 VAL A C 1
ATOM 665 O O . VAL A 1 86 ? 13.891 5.337 6.995 1.00 98.56 86 VAL A O 1
ATOM 668 N N . LEU A 1 87 ? 15.546 4.681 8.371 1.00 98.62 87 LEU A N 1
ATOM 669 C CA . LEU A 1 87 ? 14.739 4.710 9.590 1.00 98.62 87 LEU A CA 1
ATOM 670 C C . LEU A 1 87 ? 14.287 6.130 9.942 1.00 98.62 87 LEU A C 1
ATOM 672 O O . LEU A 1 87 ? 13.151 6.308 10.367 1.00 98.62 87 LEU A O 1
ATOM 676 N N . SER A 1 88 ? 15.142 7.138 9.750 1.00 98.62 88 SER A N 1
ATOM 677 C CA . SER A 1 88 ? 14.790 8.544 9.971 1.00 98.62 88 SER A CA 1
ATOM 678 C C . SER A 1 88 ? 13.655 8.989 9.047 1.00 98.62 88 SER A C 1
ATOM 680 O O . SER A 1 88 ? 12.677 9.568 9.512 1.00 98.62 88 SER A O 1
ATOM 682 N N . THR A 1 89 ? 13.725 8.638 7.758 1.00 98.56 89 THR A N 1
ATOM 683 C CA . THR A 1 89 ? 12.649 8.917 6.794 1.00 98.56 89 THR A CA 1
ATOM 684 C C . THR A 1 89 ? 11.331 8.272 7.213 1.00 98.56 89 THR A C 1
ATOM 686 O O . THR A 1 89 ? 10.303 8.944 7.225 1.00 98.56 89 THR A O 1
ATOM 689 N N . LEU A 1 90 ? 11.349 6.989 7.595 1.00 98.62 90 LEU A N 1
ATOM 690 C CA . LEU A 1 90 ? 10.136 6.306 8.047 1.00 98.62 90 LEU A CA 1
ATOM 691 C C . LEU A 1 90 ? 9.587 6.915 9.345 1.00 98.62 90 LEU A C 1
ATOM 693 O O . LEU A 1 90 ? 8.383 7.090 9.454 1.00 98.62 90 LEU A O 1
ATOM 697 N N . ARG A 1 91 ? 10.448 7.287 10.300 1.00 98.69 91 ARG A N 1
ATOM 698 C CA . ARG A 1 91 ? 10.029 7.961 11.541 1.00 98.69 91 ARG A CA 1
ATOM 699 C C . ARG A 1 91 ? 9.333 9.289 11.267 1.00 98.69 91 ARG A C 1
ATOM 701 O O . ARG A 1 91 ? 8.350 9.580 11.936 1.00 98.69 91 ARG A O 1
ATOM 708 N N . GLN A 1 92 ? 9.821 10.071 10.303 1.00 98.44 92 GLN A N 1
ATOM 709 C CA . GLN A 1 92 ? 9.160 11.319 9.927 1.00 98.44 92 GLN A CA 1
ATOM 710 C C . GLN A 1 92 ? 7.798 11.048 9.286 1.00 98.44 92 GLN A C 1
ATOM 712 O O . GLN A 1 92 ? 6.807 11.632 9.706 1.00 98.44 92 GLN A O 1
ATOM 717 N N . ALA A 1 93 ? 7.734 10.132 8.314 1.00 98.06 93 ALA A N 1
ATOM 718 C CA . ALA A 1 93 ? 6.477 9.780 7.654 1.00 98.06 93 ALA A CA 1
ATOM 719 C C . ALA A 1 93 ? 5.433 9.237 8.649 1.00 98.06 93 ALA A C 1
ATOM 721 O O . ALA A 1 93 ? 4.262 9.595 8.582 1.00 98.06 93 ALA A O 1
ATOM 722 N N . ASP A 1 94 ? 5.869 8.402 9.595 1.00 98.31 94 ASP A N 1
ATOM 723 C CA . ASP A 1 94 ? 5.026 7.867 10.663 1.00 98.31 94 ASP A CA 1
ATOM 724 C C . ASP A 1 94 ? 4.512 8.961 11.607 1.00 98.31 94 ASP A C 1
ATOM 726 O O . ASP A 1 94 ? 3.322 8.983 11.928 1.00 98.31 94 ASP A O 1
ATOM 730 N N . PHE A 1 95 ? 5.387 9.894 11.997 1.00 98.06 95 PHE A N 1
ATOM 731 C CA . PHE A 1 95 ? 5.043 11.026 12.854 1.00 98.06 95 PHE A CA 1
ATOM 732 C C . PHE A 1 95 ? 3.989 11.930 12.216 1.00 98.06 95 PHE A C 1
ATOM 734 O O . PHE A 1 95 ? 2.959 12.181 12.840 1.00 98.06 95 PHE A O 1
ATOM 741 N N . GLU A 1 96 ? 4.209 12.372 10.974 1.00 97.44 96 GLU A N 1
ATOM 742 C CA . GLU A 1 96 ? 3.240 13.216 10.264 1.00 97.44 96 GLU A CA 1
ATOM 743 C C . GLU A 1 96 ? 1.893 12.504 10.134 1.00 97.44 96 GLU A C 1
ATOM 745 O O . GLU A 1 96 ? 0.842 13.091 10.399 1.00 97.44 96 GLU A O 1
ATOM 750 N N . ALA A 1 97 ? 1.913 11.199 9.840 1.00 96.81 97 ALA A N 1
ATOM 751 C CA . ALA A 1 97 ? 0.678 10.458 9.660 1.00 96.81 97 ALA A CA 1
ATOM 752 C C . ALA A 1 97 ? -0.166 10.309 10.902 1.00 96.81 97 ALA A C 1
ATOM 754 O O . ALA A 1 97 ? -1.383 10.520 10.874 1.00 96.81 97 ALA A O 1
ATOM 755 N N . HIS A 1 98 ? 0.481 9.984 12.009 1.00 96.81 98 HIS A N 1
ATOM 756 C CA . HIS A 1 98 ? -0.212 9.887 13.275 1.00 96.81 98 HIS A CA 1
ATOM 757 C C . HIS A 1 98 ? -0.627 11.260 13.808 1.00 96.81 98 HIS A C 1
ATOM 759 O O . HIS A 1 98 ? -1.653 11.340 14.485 1.00 96.81 98 HIS A O 1
ATOM 765 N N . ASN A 1 99 ? 0.092 12.339 13.482 1.00 96.69 99 ASN A N 1
ATOM 766 C CA . ASN A 1 99 ? -0.339 13.692 13.829 1.00 96.69 99 ASN A CA 1
ATOM 767 C C . ASN A 1 99 ? -1.632 14.073 13.115 1.00 96.69 99 ASN A C 1
ATOM 769 O O . ASN A 1 99 ? -2.596 14.400 13.801 1.00 96.69 99 ASN A O 1
ATOM 773 N N . ILE A 1 100 ? -1.699 13.929 11.788 1.00 96.12 100 ILE A N 1
ATOM 774 C CA . ILE A 1 100 ? -2.907 14.227 10.999 1.00 96.12 100 ILE A CA 1
ATOM 775 C C . ILE A 1 100 ? -4.103 13.402 11.501 1.00 96.12 100 ILE A C 1
ATOM 777 O O . ILE A 1 100 ? -5.198 13.923 11.739 1.00 96.12 100 ILE A O 1
ATOM 781 N N . LEU A 1 101 ? -3.904 12.102 11.736 1.00 95.75 101 LEU A N 1
ATOM 782 C CA . LEU A 1 101 ? -4.960 11.229 12.255 1.00 95.75 101 LEU A CA 1
ATOM 783 C C . LEU A 1 101 ? -5.433 11.639 13.664 1.00 95.75 101 LEU A C 1
ATOM 785 O O . LEU A 1 101 ? -6.620 11.540 13.985 1.00 95.75 101 LEU A O 1
ATOM 789 N N . ARG A 1 102 ? -4.513 12.075 14.526 1.00 95.44 102 ARG A N 1
ATOM 790 C CA . ARG A 1 102 ? -4.829 12.515 15.889 1.00 95.44 102 ARG A CA 1
ATOM 791 C C . ARG A 1 102 ? -5.555 13.855 15.889 1.00 95.44 102 ARG A C 1
ATOM 793 O O . ARG A 1 102 ? -6.557 13.989 16.584 1.00 95.44 102 ARG A O 1
ATOM 800 N N . GLU A 1 103 ? -5.071 14.816 15.113 1.00 95.62 103 GLU A N 1
ATOM 801 C CA . GLU A 1 103 ? -5.630 16.168 15.020 1.00 95.62 103 GLU A CA 1
ATOM 802 C C . GLU A 1 103 ? -7.006 16.181 14.353 1.00 95.62 103 GLU A C 1
ATOM 804 O O . GLU A 1 103 ? -7.874 16.949 14.757 1.00 95.62 103 GLU A O 1
ATOM 809 N N . SER A 1 104 ? -7.256 15.264 13.413 1.00 94.19 104 SER A N 1
ATOM 810 C CA . SER A 1 104 ? -8.589 15.074 12.828 1.00 94.19 104 SER A CA 1
ATOM 811 C C . SER A 1 104 ? -9.613 14.467 13.801 1.00 94.19 104 SER A C 1
ATOM 813 O O . SER A 1 104 ? -10.807 14.474 13.512 1.00 94.19 104 SER A O 1
ATOM 815 N N . GLY A 1 105 ? -9.185 13.942 14.957 1.00 95.31 105 GLY A N 1
ATOM 816 C CA . GLY A 1 105 ? -10.070 13.359 15.972 1.00 95.31 105 GLY A CA 1
ATOM 817 C C . GLY A 1 105 ? -10.535 11.926 15.681 1.00 95.31 105 GLY A C 1
ATOM 818 O O . GLY A 1 105 ? -11.341 11.380 16.434 1.00 95.31 105 GLY A O 1
ATOM 819 N N . TYR A 1 106 ? -10.011 11.282 14.632 1.00 95.25 106 TYR A N 1
ATOM 820 C CA . TYR A 1 106 ? -10.424 9.934 14.221 1.00 95.25 106 TYR A CA 1
ATOM 821 C C . TYR A 1 106 ? -9.486 8.813 14.683 1.00 95.25 106 TYR A C 1
ATOM 823 O O . TYR A 1 106 ? -9.752 7.644 14.404 1.00 95.25 106 TYR A O 1
ATOM 831 N N . ALA A 1 107 ? -8.425 9.115 15.438 1.00 93.75 107 ALA A N 1
ATOM 832 C CA . ALA A 1 107 ? -7.493 8.101 15.943 1.00 93.75 107 ALA A CA 1
ATOM 833 C C . ALA A 1 107 ? -8.185 6.935 16.681 1.00 93.75 107 ALA A C 1
ATOM 835 O O . ALA A 1 107 ? -7.766 5.791 16.542 1.00 93.75 107 ALA A O 1
ATOM 836 N N . GLY A 1 108 ? -9.284 7.195 17.402 1.00 94.38 108 GLY A N 1
ATOM 837 C CA . GLY A 1 108 ? -10.061 6.158 18.096 1.00 94.38 108 GLY A CA 1
ATOM 838 C C . GLY A 1 108 ? -10.958 5.289 17.200 1.00 94.38 108 GLY A C 1
ATOM 839 O O . GLY A 1 108 ? -11.588 4.362 17.703 1.00 94.38 108 GLY A O 1
ATOM 840 N N . LYS A 1 109 ? -11.062 5.580 15.895 1.00 94.88 109 LYS A N 1
ATOM 841 C CA . LYS A 1 109 ? -11.884 4.817 14.934 1.00 94.88 109 LYS A CA 1
ATOM 842 C C . LYS A 1 109 ? -11.143 3.655 14.282 1.00 94.88 109 LYS A C 1
ATOM 844 O O . LYS A 1 109 ? -11.785 2.789 13.692 1.00 94.88 109 LYS A O 1
ATOM 849 N N . ILE A 1 110 ? -9.819 3.622 14.388 1.00 96.38 110 ILE A N 1
ATOM 850 C CA . ILE A 1 110 ? -8.991 2.545 13.850 1.00 96.38 110 ILE A CA 1
ATOM 851 C C . ILE A 1 110 ? -8.226 1.853 14.972 1.00 96.38 110 ILE A C 1
ATOM 853 O O . ILE A 1 110 ? -7.844 2.480 15.955 1.00 96.38 110 ILE A O 1
ATOM 857 N N . SER A 1 111 ? -7.984 0.552 14.825 1.00 97.19 111 SER A N 1
ATOM 858 C CA . SER A 1 111 ? -7.245 -0.217 15.829 1.00 97.19 111 SER A CA 1
ATOM 859 C C . SER A 1 111 ? -5.743 0.050 15.722 1.00 97.19 111 SER A C 1
ATOM 861 O O . SER A 1 111 ? -5.066 0.181 16.737 1.00 97.19 111 SER A O 1
ATOM 863 N N . GLN A 1 112 ? -5.212 0.119 14.494 1.00 96.62 112 GLN A N 1
ATOM 864 C CA . GLN A 1 112 ? -3.809 0.434 14.198 1.00 96.62 112 GLN A CA 1
ATOM 865 C C . GLN A 1 112 ? -3.666 1.102 12.821 1.00 96.62 112 GLN A C 1
ATOM 867 O O . GLN A 1 112 ? -4.478 0.866 11.924 1.00 96.62 112 GLN A O 1
ATOM 872 N N . MET A 1 113 ? -2.585 1.867 12.628 1.00 97.50 113 MET A N 1
ATOM 873 C CA . MET A 1 113 ? -2.188 2.411 11.324 1.00 97.50 113 MET A CA 1
ATOM 874 C C . MET A 1 113 ? -0.687 2.247 11.060 1.00 97.50 113 MET A C 1
ATOM 876 O O . MET A 1 113 ? 0.059 3.217 11.158 1.00 97.50 113 MET A O 1
ATOM 880 N N . PRO A 1 114 ? -0.189 1.040 10.729 1.00 98.12 114 PRO A N 1
ATOM 881 C CA . PRO A 1 114 ? 1.206 0.914 10.337 1.00 98.12 114 PRO A CA 1
ATOM 882 C C . PRO A 1 114 ? 1.532 1.800 9.131 1.00 98.12 114 PRO A C 1
ATOM 884 O O . PRO A 1 114 ? 0.862 1.721 8.098 1.00 98.12 114 PRO A O 1
ATOM 887 N N . ILE A 1 115 ? 2.590 2.594 9.255 1.00 98.38 115 ILE A N 1
ATOM 888 C CA . ILE A 1 115 ? 3.210 3.310 8.144 1.00 98.38 115 ILE A CA 1
ATOM 889 C C . ILE A 1 115 ? 4.407 2.490 7.671 1.00 98.38 115 ILE A C 1
ATOM 891 O O . ILE A 1 115 ? 5.227 2.038 8.471 1.00 98.38 115 ILE A O 1
ATOM 895 N N . ILE A 1 116 ? 4.478 2.221 6.368 1.00 98.56 116 ILE A N 1
ATOM 896 C CA . ILE A 1 116 ? 5.493 1.336 5.789 1.00 98.56 116 ILE A CA 1
ATOM 897 C C . ILE A 1 116 ? 6.258 2.074 4.701 1.00 98.56 116 ILE A C 1
ATOM 899 O O . ILE A 1 116 ? 5.668 2.560 3.742 1.00 98.56 116 ILE A O 1
ATOM 903 N N . LEU A 1 117 ? 7.585 2.085 4.802 1.00 98.62 117 LEU A N 1
ATOM 904 C CA . LEU A 1 117 ? 8.456 2.549 3.729 1.00 98.62 117 LEU A CA 1
ATOM 905 C C . LEU A 1 117 ? 8.777 1.386 2.785 1.00 98.62 117 LEU A C 1
ATOM 907 O O . LEU A 1 117 ? 9.272 0.341 3.209 1.00 98.62 117 LEU A O 1
ATOM 911 N N . THR A 1 118 ? 8.514 1.573 1.498 1.00 98.31 118 THR A N 1
ATOM 912 C CA . THR A 1 118 ? 8.752 0.590 0.437 1.00 98.31 118 THR A CA 1
ATOM 913 C C . THR A 1 118 ? 9.873 1.061 -0.492 1.00 98.31 118 THR A C 1
ATOM 915 O O . THR A 1 118 ? 10.008 2.261 -0.737 1.00 98.31 118 THR A O 1
ATOM 918 N N . PRO A 1 119 ? 10.684 0.146 -1.046 1.00 98.31 119 PRO A N 1
ATOM 919 C CA . PRO A 1 119 ? 11.807 0.481 -1.920 1.00 98.31 119 PRO A CA 1
ATOM 920 C C . PRO A 1 119 ? 11.368 0.816 -3.358 1.00 98.31 119 PRO A C 1
ATOM 922 O O . PRO A 1 119 ? 12.072 0.483 -4.308 1.00 98.31 119 PRO A O 1
ATOM 925 N N . MET A 1 120 ? 10.194 1.421 -3.529 1.00 97.75 120 MET A N 1
ATOM 926 C CA . MET A 1 120 ? 9.620 1.706 -4.840 1.00 97.75 120 MET A CA 1
ATOM 927 C C . MET A 1 120 ? 9.939 3.133 -5.282 1.00 97.75 120 MET A C 1
ATOM 929 O O . MET A 1 120 ? 9.828 4.070 -4.497 1.00 97.75 120 MET A O 1
ATOM 933 N N . HIS A 1 121 ? 10.323 3.283 -6.548 1.00 97.00 121 HIS A N 1
ATOM 934 C CA . HIS A 1 121 ? 10.552 4.572 -7.197 1.00 97.00 121 HIS A CA 1
ATOM 935 C C . HIS A 1 121 ? 9.744 4.617 -8.496 1.00 97.00 121 HIS A C 1
ATOM 937 O O . HIS A 1 121 ? 10.093 3.948 -9.478 1.00 97.00 121 HIS A O 1
ATOM 943 N N . PHE A 1 122 ? 8.651 5.374 -8.456 1.00 95.62 122 PHE A N 1
ATOM 944 C CA . PHE A 1 122 ? 7.728 5.589 -9.569 1.00 95.62 122 PHE A CA 1
ATOM 945 C C . PHE A 1 122 ? 8.177 6.757 -10.457 1.00 95.62 122 PHE A C 1
ATOM 947 O O . PHE A 1 122 ? 9.171 7.416 -10.162 1.00 95.62 122 PHE A O 1
ATOM 954 N N . ASP A 1 123 ? 7.457 6.965 -11.561 1.00 92.06 123 ASP A N 1
ATOM 955 C CA . ASP A 1 123 ? 7.545 8.151 -12.428 1.00 92.06 123 ASP A CA 1
ATOM 956 C C . ASP A 1 123 ? 8.925 8.445 -13.033 1.00 92.06 123 ASP A C 1
ATOM 958 O O . ASP A 1 123 ? 9.246 9.577 -13.398 1.00 92.06 123 ASP A O 1
ATOM 962 N N . ARG A 1 124 ? 9.738 7.401 -13.208 1.00 91.75 124 ARG A N 1
ATOM 963 C CA . ARG A 1 124 ? 10.986 7.483 -13.968 1.00 91.75 124 ARG A CA 1
ATOM 964 C C . ARG A 1 124 ? 10.716 7.354 -15.458 1.00 91.75 124 ARG A C 1
ATOM 966 O O . ARG A 1 124 ? 9.984 6.464 -15.884 1.00 91.75 124 ARG A O 1
ATOM 973 N N . ASP A 1 125 ? 11.378 8.192 -16.249 1.00 88.19 125 ASP A N 1
ATOM 974 C CA . ASP A 1 125 ? 11.400 8.037 -17.701 1.00 88.19 125 ASP A CA 1
ATOM 975 C C . ASP A 1 125 ? 12.229 6.787 -18.067 1.00 88.19 125 ASP A C 1
ATOM 977 O O . ASP A 1 125 ? 13.450 6.774 -17.841 1.00 88.19 125 ASP A O 1
ATOM 981 N N . PRO A 1 126 ? 11.610 5.728 -18.627 1.00 84.38 126 PRO A N 1
ATOM 982 C CA . PRO A 1 126 ? 12.315 4.493 -18.960 1.00 84.38 126 PRO A CA 1
ATOM 983 C C . PRO A 1 126 ? 13.407 4.709 -20.017 1.00 84.38 126 PRO A C 1
ATOM 985 O O . PRO A 1 126 ? 14.391 3.965 -20.044 1.00 84.38 126 PRO A O 1
ATOM 988 N N . LEU A 1 127 ? 13.290 5.748 -20.854 1.00 88.19 127 LEU A N 1
ATOM 989 C CA . LEU A 1 127 ? 14.288 6.076 -21.874 1.00 88.19 127 LEU A CA 1
ATOM 990 C C . LEU A 1 127 ? 15.574 6.641 -21.261 1.00 88.19 127 LEU A C 1
ATOM 992 O O . LEU A 1 127 ? 16.654 6.476 -21.828 1.00 88.19 127 LEU A O 1
ATOM 996 N N . GLN A 1 128 ? 15.478 7.260 -20.083 1.00 87.56 128 GLN A N 1
ATOM 997 C CA . GLN A 1 128 ? 16.609 7.900 -19.408 1.00 87.56 128 GLN A CA 1
ATOM 998 C C . GLN A 1 128 ? 17.420 6.941 -18.528 1.00 87.56 128 GLN A C 1
ATOM 1000 O O . GLN A 1 128 ? 18.467 7.333 -18.017 1.00 87.56 128 GLN A O 1
ATOM 1005 N N . LYS A 1 129 ? 16.967 5.688 -18.347 1.00 84.94 129 LYS A N 1
ATOM 1006 C CA . LYS A 1 129 ? 17.643 4.647 -17.542 1.00 84.94 129 LYS A CA 1
ATOM 1007 C C . LYS A 1 129 ? 18.071 5.130 -16.145 1.00 84.94 129 LYS A C 1
ATOM 1009 O O . LYS A 1 129 ? 19.127 4.748 -15.640 1.00 84.94 129 LYS A O 1
ATOM 1014 N N . GLN A 1 130 ? 17.260 5.984 -15.521 1.00 90.75 130 GLN A N 1
ATOM 1015 C CA . GLN A 1 130 ? 17.567 6.534 -14.204 1.00 90.75 130 GLN A CA 1
ATOM 1016 C C . GLN A 1 130 ? 17.538 5.429 -13.131 1.00 90.75 130 GLN A C 1
ATOM 1018 O O . GLN A 1 130 ? 16.581 4.643 -13.081 1.00 90.75 130 GLN A O 1
ATOM 1023 N N . PRO A 1 131 ? 18.544 5.363 -12.240 1.00 94.12 131 PRO A N 1
ATOM 1024 C CA . PRO A 1 131 ? 18.571 4.354 -11.192 1.00 94.12 131 PRO A CA 1
ATOM 1025 C C . PRO A 1 131 ? 17.457 4.585 -10.164 1.00 94.12 131 PRO A C 1
ATOM 1027 O O . PRO A 1 131 ? 17.084 5.719 -9.852 1.00 94.12 131 PRO A O 1
ATOM 1030 N N . SER A 1 132 ? 16.942 3.499 -9.587 1.00 96.56 132 SER A N 1
ATOM 1031 C CA . SER A 1 132 ? 16.000 3.586 -8.472 1.00 96.56 132 SER A CA 1
ATOM 1032 C C . SER A 1 132 ? 16.703 4.111 -7.211 1.00 96.56 132 SER A C 1
ATOM 1034 O O . SER A 1 132 ? 17.554 3.428 -6.640 1.00 96.56 132 SER A O 1
ATOM 1036 N N . CYS A 1 133 ? 16.364 5.329 -6.773 1.00 96.12 133 CYS A N 1
ATOM 1037 C CA . CYS A 1 133 ? 16.955 5.974 -5.596 1.00 96.12 133 CYS A CA 1
ATOM 1038 C C . CYS A 1 133 ? 15.930 6.500 -4.574 1.00 96.12 133 CYS A C 1
ATOM 1040 O O . CYS A 1 133 ? 16.308 6.785 -3.436 1.00 96.12 133 CYS A O 1
ATOM 1042 N N . GLN A 1 134 ? 14.646 6.597 -4.939 1.00 97.44 134 GLN A N 1
ATOM 1043 C CA . GLN A 1 134 ? 13.576 7.034 -4.037 1.00 97.44 134 GLN A CA 1
ATOM 1044 C C . GLN A 1 134 ? 12.808 5.856 -3.426 1.00 97.44 134 GLN A C 1
ATOM 1046 O O . GLN A 1 134 ? 13.043 4.691 -3.745 1.00 97.44 134 GLN A O 1
ATOM 1051 N N . ARG A 1 135 ? 11.924 6.162 -2.480 1.00 98.25 135 ARG A N 1
ATOM 1052 C CA . ARG A 1 135 ? 11.099 5.200 -1.746 1.00 98.25 135 ARG A CA 1
ATOM 1053 C C . ARG A 1 135 ? 9.668 5.719 -1.713 1.00 98.25 135 ARG A C 1
ATOM 1055 O O . ARG A 1 135 ? 9.461 6.925 -1.793 1.00 98.25 135 ARG A O 1
ATOM 1062 N N . SER A 1 136 ? 8.705 4.828 -1.528 1.00 98.25 136 SER A N 1
ATOM 1063 C CA . SER A 1 136 ? 7.288 5.189 -1.404 1.00 98.25 136 SER A CA 1
ATOM 1064 C C . SER A 1 136 ? 6.751 4.769 -0.047 1.00 98.25 136 SER A C 1
ATOM 1066 O O . SER A 1 136 ? 7.169 3.745 0.496 1.00 98.25 136 SER A O 1
ATOM 1068 N N . VAL A 1 137 ? 5.814 5.537 0.497 1.00 98.38 137 VAL A N 1
ATOM 1069 C CA . VAL A 1 137 ? 5.185 5.263 1.792 1.00 98.38 137 VAL A CA 1
ATOM 1070 C C . VAL A 1 137 ? 3.816 4.622 1.576 1.00 98.38 137 VAL A C 1
ATOM 1072 O O . VAL A 1 137 ? 3.083 4.994 0.667 1.00 98.38 137 VAL A O 1
ATOM 1075 N N . VAL A 1 138 ? 3.476 3.640 2.407 1.00 98.44 138 VAL A N 1
ATOM 1076 C CA . VAL A 1 138 ? 2.159 3.002 2.451 1.00 98.44 138 VAL A CA 1
ATOM 1077 C C . VAL A 1 138 ? 1.517 3.300 3.796 1.00 98.44 138 VAL A C 1
ATOM 1079 O O . VAL A 1 138 ? 2.098 3.005 4.842 1.00 98.44 138 VAL A O 1
ATOM 1082 N N . ILE A 1 139 ? 0.292 3.815 3.749 1.00 97.75 139 ILE A N 1
ATOM 1083 C CA . ILE A 1 139 ? -0.584 3.980 4.907 1.00 97.75 139 ILE A CA 1
ATOM 1084 C C . ILE A 1 139 ? -1.439 2.722 5.023 1.00 97.75 139 ILE A C 1
ATOM 1086 O O . ILE A 1 139 ? -2.183 2.381 4.102 1.00 97.75 139 ILE A O 1
ATOM 1090 N N . ARG A 1 140 ? -1.332 2.000 6.141 1.00 97.62 140 ARG A N 1
ATOM 1091 C CA . ARG A 1 140 ? -2.096 0.768 6.367 1.00 97.62 140 ARG A CA 1
ATOM 1092 C C . ARG A 1 140 ? -3.068 0.952 7.520 1.00 97.62 140 ARG A C 1
ATOM 1094 O O . ARG A 1 140 ? -2.778 0.548 8.636 1.00 97.62 140 ARG A O 1
ATOM 1101 N N . THR A 1 141 ? -4.248 1.496 7.263 1.00 97.31 141 THR A N 1
ATOM 1102 C CA . THR A 1 141 ? -5.316 1.489 8.271 1.00 97.31 141 THR A CA 1
ATOM 1103 C C . THR A 1 141 ? -5.762 0.055 8.558 1.00 97.31 141 THR A C 1
ATOM 1105 O O . THR A 1 141 ? -5.789 -0.804 7.669 1.00 97.31 141 THR A O 1
ATOM 1108 N N . PHE A 1 142 ? -6.068 -0.236 9.818 1.00 97.62 142 PHE A N 1
ATOM 1109 C CA . PHE A 1 142 ? -6.509 -1.559 10.233 1.00 97.62 142 PHE A CA 1
ATOM 1110 C C . PHE A 1 142 ? -7.534 -1.462 11.361 1.00 97.62 142 PHE A C 1
ATOM 1112 O O . PHE A 1 142 ? -7.259 -0.894 12.417 1.00 97.62 142 PHE A O 1
ATOM 1119 N N . ILE A 1 143 ? -8.712 -2.035 11.124 1.00 97.69 143 ILE A N 1
ATOM 1120 C CA . ILE A 1 143 ? -9.833 -2.111 12.060 1.00 97.69 143 ILE A CA 1
ATOM 1121 C C . ILE A 1 143 ? -10.076 -3.582 12.381 1.00 97.69 143 ILE A C 1
ATOM 1123 O O . ILE A 1 143 ? -10.251 -4.408 11.483 1.00 97.69 143 ILE A O 1
ATOM 1127 N N . THR A 1 144 ? -10.059 -3.907 13.667 1.00 97.69 144 THR A N 1
ATOM 1128 C CA . THR A 1 144 ? -10.197 -5.269 14.186 1.00 97.69 144 THR A CA 1
ATOM 1129 C C . THR A 1 144 ? -10.644 -5.259 15.648 1.00 97.69 144 THR A C 1
ATOM 1131 O O . THR A 1 144 ? -10.355 -4.310 16.379 1.00 97.69 144 THR A O 1
ATOM 1134 N N . SER A 1 145 ? -11.316 -6.330 16.072 1.00 95.88 145 SER A N 1
ATOM 1135 C CA . SER A 1 145 ? -11.657 -6.605 17.472 1.00 95.88 145 SER A CA 1
ATOM 1136 C C . SER A 1 145 ? -10.615 -7.461 18.202 1.00 95.88 145 SER A C 1
ATOM 1138 O O . SER A 1 145 ? -10.504 -7.356 19.418 1.00 95.88 145 SER A O 1
ATOM 1140 N N . ASP A 1 146 ? -9.876 -8.318 17.489 1.00 93.00 146 ASP A N 1
ATOM 1141 C CA . ASP A 1 146 ? -9.045 -9.382 18.078 1.00 93.00 146 ASP A CA 1
ATOM 1142 C C . ASP A 1 146 ? -7.677 -9.584 17.398 1.00 93.00 146 ASP A C 1
ATOM 1144 O O . ASP A 1 146 ? -6.898 -10.437 17.815 1.00 93.00 146 ASP A O 1
ATOM 1148 N N . PHE A 1 147 ? -7.375 -8.810 16.350 1.00 92.31 147 PHE A N 1
ATOM 1149 C CA . PHE A 1 147 ? -6.191 -8.927 15.490 1.00 92.31 147 PHE A CA 1
ATOM 1150 C C . PHE A 1 147 ? -6.039 -10.256 14.727 1.00 92.31 147 PHE A C 1
ATOM 1152 O O . PHE A 1 147 ? -5.043 -10.432 14.021 1.00 92.31 147 PHE A O 1
ATOM 1159 N N . MET A 1 148 ? -7.035 -11.145 14.777 1.00 90.00 148 MET A N 1
ATOM 1160 C CA . MET A 1 148 ? -7.079 -12.379 13.983 1.00 90.00 148 MET A CA 1
ATOM 1161 C C . MET A 1 148 ? -7.639 -12.107 12.589 1.00 90.00 148 MET A C 1
ATOM 1163 O O . MET A 1 148 ? -7.121 -12.601 11.587 1.00 90.00 148 MET A O 1
ATOM 1167 N N . THR A 1 149 ? -8.669 -11.263 12.514 1.00 91.25 149 THR A N 1
ATOM 1168 C CA . THR A 1 149 ? -9.229 -10.762 11.255 1.00 91.25 149 THR A CA 1
ATOM 1169 C C . THR A 1 149 ? -9.417 -9.258 11.328 1.00 91.25 149 THR A C 1
ATOM 1171 O O . THR A 1 149 ? -9.554 -8.684 12.403 1.00 91.25 149 THR A O 1
ATOM 1174 N N . GLY A 1 150 ? -9.397 -8.580 10.189 1.00 94.75 150 GLY A N 1
ATOM 1175 C CA . GLY A 1 150 ? -9.627 -7.145 10.170 1.00 94.75 150 GLY A CA 1
ATOM 1176 C C . GLY A 1 150 ? -9.731 -6.601 8.764 1.00 94.75 150 GLY A C 1
ATOM 1177 O O . GLY A 1 150 ? -9.408 -7.279 7.784 1.00 94.75 150 GLY A O 1
ATOM 1178 N N . ILE A 1 151 ? -10.184 -5.361 8.680 1.00 96.12 151 ILE A N 1
ATOM 1179 C CA . ILE A 1 151 ? -10.385 -4.645 7.425 1.00 96.12 151 ILE A CA 1
ATOM 1180 C C . ILE A 1 151 ? -9.537 -3.377 7.404 1.00 96.12 151 ILE A C 1
ATOM 1182 O O . ILE A 1 151 ? -9.152 -2.856 8.450 1.00 96.12 151 ILE A O 1
ATOM 1186 N N . ALA A 1 152 ? -9.233 -2.886 6.206 1.00 96.38 152 ALA A N 1
ATOM 1187 C CA . ALA A 1 152 ? -8.753 -1.519 6.057 1.00 96.38 152 ALA A CA 1
ATOM 1188 C C . ALA A 1 152 ? -9.929 -0.550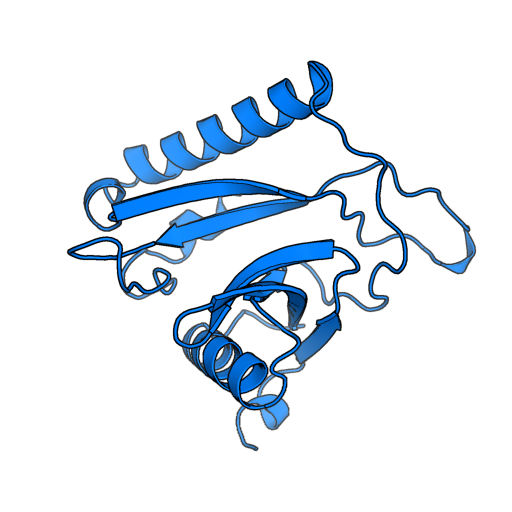 6.235 1.00 96.38 152 ALA A C 1
ATOM 1190 O O . ALA A 1 152 ? -11.049 -0.876 5.834 1.00 96.38 152 ALA A O 1
ATOM 1191 N N . ALA A 1 153 ? -9.667 0.618 6.819 1.00 96.56 153 ALA A N 1
ATOM 1192 C CA . ALA A 1 153 ? -10.636 1.708 6.829 1.00 96.56 153 ALA A CA 1
ATOM 1193 C C . ALA A 1 153 ? -10.838 2.194 5.390 1.00 96.56 153 ALA A C 1
ATOM 1195 O O . ALA A 1 153 ? -9.860 2.454 4.686 1.00 96.56 153 ALA A O 1
ATOM 1196 N N . THR A 1 154 ? -12.091 2.303 4.966 1.00 96.44 154 THR A N 1
ATOM 1197 C CA . THR A 1 154 ? -12.459 2.806 3.644 1.00 96.44 154 THR A CA 1
ATOM 1198 C C . THR A 1 154 ? -12.556 4.331 3.725 1.00 96.44 154 THR A C 1
ATOM 1200 O O . THR A 1 154 ? -13.334 4.835 4.545 1.00 96.44 154 THR A O 1
ATOM 1203 N N .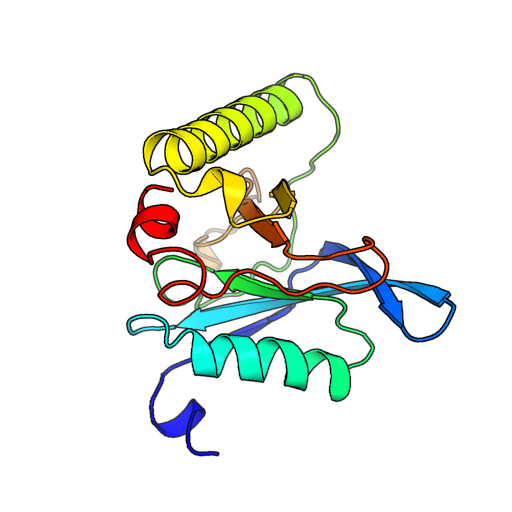 PRO A 1 155 ? -11.791 5.085 2.915 1.00 95.25 155 PRO A N 1
ATOM 1204 C CA . PRO A 1 155 ? -11.939 6.535 2.865 1.00 95.25 155 PRO A CA 1
ATOM 1205 C C . PRO A 1 155 ? -13.371 6.929 2.478 1.00 95.25 155 PRO A C 1
ATOM 1207 O O . PRO A 1 155 ? -13.989 6.288 1.629 1.00 95.25 155 PRO A O 1
ATOM 1210 N N . GLY A 1 156 ? -13.915 7.940 3.154 1.00 94.25 156 GLY A N 1
ATOM 1211 C CA . GLY A 1 156 ? -15.307 8.377 3.014 1.00 94.25 156 GLY A CA 1
ATOM 1212 C C . GLY A 1 156 ? -16.317 7.572 3.843 1.00 94.25 156 GLY A C 1
ATOM 1213 O O . GLY A 1 156 ? -17.490 7.936 3.872 1.00 94.25 156 GLY A O 1
ATOM 1214 N N . ASN A 1 157 ? -15.883 6.512 4.539 1.00 94.31 157 ASN A N 1
ATOM 1215 C CA . ASN A 1 157 ? -16.736 5.705 5.414 1.00 94.31 157 ASN A CA 1
ATOM 1216 C C . ASN A 1 157 ? -16.256 5.748 6.874 1.00 94.31 157 ASN A C 1
ATOM 1218 O O . ASN A 1 157 ? -16.747 6.554 7.661 1.00 94.31 157 ASN A O 1
ATOM 1222 N N . GLU A 1 158 ? -15.271 4.924 7.257 1.00 95.31 158 GLU A N 1
ATOM 1223 C CA . GLU A 1 158 ? -14.771 4.913 8.640 1.00 95.31 158 GLU A CA 1
ATOM 1224 C C . GLU A 1 158 ? -13.872 6.118 8.957 1.00 95.31 158 GLU A C 1
ATOM 1226 O O . GLU A 1 158 ? -13.759 6.523 10.117 1.00 95.31 158 GLU A O 1
ATOM 1231 N N . LEU A 1 159 ? -13.239 6.685 7.928 1.00 93.50 159 LEU A N 1
ATOM 1232 C CA . LEU A 1 159 ? -12.377 7.861 7.998 1.00 93.50 159 LEU A CA 1
ATOM 1233 C C . LEU A 1 159 ? -12.734 8.829 6.856 1.00 93.50 159 LEU A C 1
ATOM 1235 O O . LEU A 1 159 ? -12.932 8.361 5.732 1.00 93.50 159 LEU A O 1
ATOM 1239 N N . PRO A 1 160 ? -12.787 10.155 7.089 1.00 93.38 160 PRO A N 1
ATOM 1240 C CA . PRO A 1 160 ? -12.982 11.128 6.016 1.00 93.38 160 PRO A CA 1
ATOM 1241 C C . PRO A 1 160 ? -11.878 11.023 4.963 1.00 93.38 160 PRO A C 1
ATOM 1243 O O . PRO A 1 160 ? -10.720 10.791 5.307 1.00 93.38 160 PRO A O 1
ATOM 1246 N N . GLU A 1 161 ? -12.216 11.231 3.689 1.00 92.38 161 GLU A N 1
ATOM 1247 C CA . GLU A 1 161 ? -11.224 11.160 2.606 1.00 92.38 161 GLU A CA 1
ATOM 1248 C C . GLU A 1 161 ? -10.093 12.178 2.780 1.00 92.38 161 GLU A C 1
ATOM 1250 O O . GLU A 1 161 ? -8.934 11.866 2.524 1.00 92.38 161 GLU A O 1
ATOM 1255 N N . GLU A 1 162 ? -10.420 13.364 3.295 1.00 88.81 162 GLU A N 1
ATOM 1256 C CA . GLU A 1 162 ? -9.473 14.451 3.550 1.00 88.81 162 GLU A CA 1
ATOM 1257 C C . GLU A 1 162 ? -8.296 14.002 4.420 1.00 88.81 162 GLU A C 1
ATOM 1259 O O . GLU A 1 162 ? -7.159 14.364 4.136 1.00 88.81 162 GLU A O 1
ATOM 1264 N N . VAL A 1 163 ? -8.537 13.132 5.411 1.00 89.25 163 VAL A N 1
ATOM 1265 C CA . VAL A 1 163 ? -7.488 12.598 6.296 1.00 89.25 163 VAL A CA 1
ATOM 1266 C C . VAL A 1 163 ? -6.411 11.855 5.502 1.00 89.25 163 VAL A C 1
ATOM 1268 O O . VAL A 1 163 ? -5.254 11.871 5.902 1.00 89.25 163 VAL A O 1
ATOM 1271 N N . PHE A 1 164 ? -6.758 11.240 4.369 1.00 85.25 164 PHE A N 1
ATOM 1272 C CA . PHE A 1 164 ? -5.810 10.524 3.512 1.00 85.25 164 PHE A CA 1
ATOM 1273 C C . PHE A 1 164 ? -5.130 11.415 2.466 1.00 85.25 164 PHE A C 1
ATOM 1275 O O . PHE A 1 164 ? -4.098 11.017 1.935 1.00 85.25 164 PHE A O 1
ATOM 1282 N N . PHE A 1 165 ? -5.686 12.590 2.156 1.00 80.56 165 PHE A N 1
ATOM 1283 C CA . PHE A 1 165 ? -5.152 13.496 1.131 1.00 80.56 165 PHE A CA 1
ATOM 1284 C C . PHE A 1 165 ? -4.140 14.520 1.662 1.00 80.56 165 PHE A C 1
ATOM 1286 O O . PHE A 1 165 ? -3.508 15.206 0.864 1.00 80.56 165 PHE A O 1
ATOM 1293 N N . PHE A 1 166 ? -3.948 14.618 2.981 1.00 66.31 166 PHE A N 1
ATOM 1294 C CA . PHE A 1 166 ? -2.904 15.459 3.586 1.00 66.31 166 PHE A CA 1
ATOM 1295 C C . PHE A 1 166 ? -1.484 14.855 3.507 1.00 66.31 166 PHE A C 1
ATOM 1297 O O . PHE A 1 166 ? -0.552 15.433 4.067 1.00 66.31 166 PHE A O 1
ATOM 1304 N N . PHE A 1 167 ? -1.326 13.711 2.833 1.00 56.16 167 PHE A N 1
ATOM 1305 C CA . PHE A 1 167 ? -0.088 12.932 2.731 1.00 56.16 167 PHE A CA 1
ATOM 1306 C C . PHE A 1 167 ? 0.671 13.118 1.423 1.00 56.16 167 PHE A C 1
ATOM 1308 O O . PHE A 1 167 ? 0.015 13.158 0.358 1.00 56.16 167 PHE A O 1
#

Organism: Aquarana catesbeiana (NCBI:txid8400)

Radius of gyration: 16.39 Å; chains: 1; bounding box: 39×38×40 Å

Sequence (167 aa):
MQITSLHSLNAFLLPIKTVGVQGDCRSYSYVCGISSKDAPNWESLMYLARLIPRMCHNINRVVYVFGPPVKEAPTDVTPTFLTTGVLSTLRQADFEAHNILRESGYAGKISQMPIILTPMHFDRDPLQKQPSCQRSVVIRTFITSDFMTGIAATPGNELPEEVFFFF

Secondary structure (DSSP, 8-state):
--HHHHS-EEEEEEEEEEEEEETTEEEEEEEEEEEESS---HHHHHHHHHHHHHH-TTEEEEEE--SS--SS---S-----S-HHHHHHHHHHHHHHHHHHHHTT-GGG-SB--EEEE----S--GGGT------EEE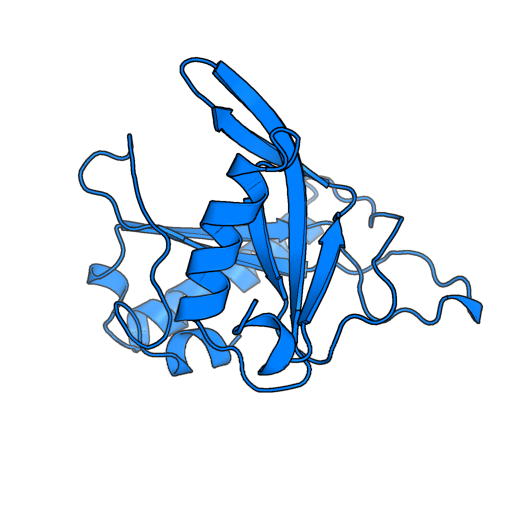E--BB-SSSSS-BPPPBTTTB-HHHHHT-

Foldseek 3Di:
DVLVVVWVKDKDKAPAWDWADDPNDIDTAIEIEMETQDDDPLVVQQVCQVVVCVVPVRHRGYAYDDDHDQPDHDPDFADDDPDPVNVVVQVVVVVVLVVLCVVVVLPVLFPDKDKDKGRDDTDDDVVVVDDRHDIDIDTFTWHDDPVPDTDHDGDVHSHDVVSVVVD

pLDDT: mean 93.79, std 7.03, range [54.56, 98.69]